Protein AF-A0A2D7HY01-F1 (afdb_monomer)

Mean predicted aligned error: 3.9 Å

Secondary structure (DSSP, 8-state):
-HHHHHHHHHHHHH--THHHHHHHHHHHHHHHHHHHHHHHTHHHHHHSSS-HHHHHHHHHHHTHHHHHHHHHHHTT-

Foldseek 3Di:
DQVLLVVLVVQLVPDDDPRVVVSVVVLVVLQVLLVVLLVVCVVLVVPDDDDSVVLSVCSNRPNCVRCVVSVVVVVVD

pLDDT: mean 92.41, std 5.2, range [63.31, 97.56]

Sequence (77 aa):
MWFVYAALALTMYFSEGGLATAAGWVIAIILLAHLAEFFMKRELLAKSDGSMGYHFVQTMIYGLFHWKPIEAQEESD

Solvent-accessible surface area (backbone atoms only — not comparable to full-atom values): 4305 Å² total; per-residue (Å²): 95,58,66,57,57,53,52,35,52,49,45,39,72,79,38,67,67,71,60,20,53,49,34,52,50,52,53,52,51,51,52,52,48,19,51,50,51,44,66,75,40,43,67,64,56,70,73,43,94,75,54,70,69,54,55,47,54,42,18,64,50,39,29,66,75,51,52,50,66,54,52,59,49,65,76,74,110

Structure (mmCIF, N/CA/C/O backbone):
data_AF-A0A2D7HY01-F1
#
_entry.id   AF-A0A2D7HY01-F1
#
loop_
_atom_site.group_PDB
_atom_site.id
_atom_site.type_symbol
_atom_site.label_atom_id
_atom_site.label_alt_id
_atom_site.label_comp_id
_atom_site.label_asym_id
_atom_site.label_entity_id
_atom_site.label_seq_id
_atom_site.pdbx_PDB_ins_code
_atom_site.Cartn_x
_atom_site.Cartn_y
_atom_site.Cartn_z
_atom_site.occupancy
_atom_site.B_iso_or_equiv
_atom_site.auth_seq_id
_atom_site.auth_comp_id
_atom_site.auth_asym_id
_atom_site.auth_atom_id
_atom_site.pdbx_PDB_model_num
ATOM 1 N N . MET A 1 1 ? -5.562 -8.540 -3.048 1.00 78.44 1 MET A N 1
ATOM 2 C CA . MET A 1 1 ? -4.558 -7.476 -3.240 1.00 78.44 1 MET A CA 1
ATOM 3 C C . MET A 1 1 ? -3.128 -8.018 -3.309 1.00 78.44 1 MET A C 1
ATOM 5 O O . MET A 1 1 ? -2.404 -7.596 -4.197 1.00 78.44 1 MET A O 1
ATOM 9 N N . TRP A 1 2 ? -2.723 -8.998 -2.484 1.00 81.81 2 TRP A N 1
ATOM 10 C CA . TRP A 1 2 ? -1.363 -9.582 -2.524 1.00 81.81 2 TRP A CA 1
ATOM 11 C C . TRP A 1 2 ? -0.868 -10.018 -3.924 1.00 81.81 2 TRP A C 1
ATOM 13 O O . TRP A 1 2 ? 0.306 -9.854 -4.245 1.00 81.81 2 TRP A O 1
ATOM 23 N N . PHE A 1 3 ? -1.764 -10.506 -4.791 1.00 86.88 3 PHE A N 1
ATOM 24 C CA . PHE A 1 3 ? -1.441 -10.897 -6.169 1.00 86.88 3 PHE A CA 1
ATOM 25 C C . PHE A 1 3 ? -0.936 -9.732 -7.042 1.00 86.88 3 PHE A C 1
ATOM 27 O O . PHE A 1 3 ? -0.172 -9.964 -7.974 1.00 86.88 3 PHE A O 1
ATOM 34 N N . VAL A 1 4 ? -1.308 -8.482 -6.729 1.00 87.88 4 VAL A N 1
ATOM 35 C CA . VAL A 1 4 ? -0.806 -7.279 -7.419 1.00 87.88 4 VAL A CA 1
ATOM 36 C C . VAL A 1 4 ? 0.684 -7.097 -7.137 1.00 87.88 4 VAL A C 1
ATOM 38 O O . VAL A 1 4 ? 1.459 -6.877 -8.063 1.00 87.88 4 VAL A O 1
ATOM 41 N N . TYR A 1 5 ? 1.109 -7.274 -5.882 1.00 87.88 5 TYR A N 1
ATOM 42 C CA . TYR A 1 5 ? 2.528 -7.235 -5.523 1.00 87.88 5 TYR A CA 1
ATOM 43 C C . TYR A 1 5 ? 3.317 -8.356 -6.201 1.00 87.88 5 TYR A C 1
ATOM 45 O O . TYR A 1 5 ? 4.406 -8.105 -6.708 1.00 87.88 5 TYR A O 1
ATOM 53 N N . ALA A 1 6 ? 2.758 -9.569 -6.269 1.00 89.31 6 ALA A N 1
ATOM 54 C CA . ALA A 1 6 ? 3.395 -10.683 -6.969 1.00 89.31 6 ALA A CA 1
ATOM 55 C C . ALA A 1 6 ? 3.571 -10.391 -8.470 1.00 89.31 6 ALA A C 1
ATOM 57 O O . ALA A 1 6 ? 4.656 -10.591 -9.011 1.00 89.31 6 ALA A O 1
ATOM 58 N N . ALA A 1 7 ? 2.542 -9.859 -9.137 1.00 91.88 7 ALA A N 1
ATOM 59 C CA . ALA A 1 7 ? 2.613 -9.491 -10.550 1.00 91.88 7 ALA A CA 1
ATOM 60 C C . ALA A 1 7 ? 3.637 -8.373 -10.818 1.00 91.88 7 ALA A C 1
ATOM 62 O O . ALA A 1 7 ? 4.406 -8.454 -11.777 1.00 91.88 7 ALA A O 1
ATOM 63 N N . LEU A 1 8 ? 3.695 -7.353 -9.956 1.00 90.44 8 LEU A N 1
ATOM 64 C CA . LEU A 1 8 ? 4.673 -6.266 -10.065 1.00 90.44 8 LEU A CA 1
ATOM 65 C C . LEU A 1 8 ? 6.102 -6.761 -9.810 1.00 90.44 8 LEU A C 1
ATOM 67 O O . LEU A 1 8 ? 7.007 -6.409 -10.563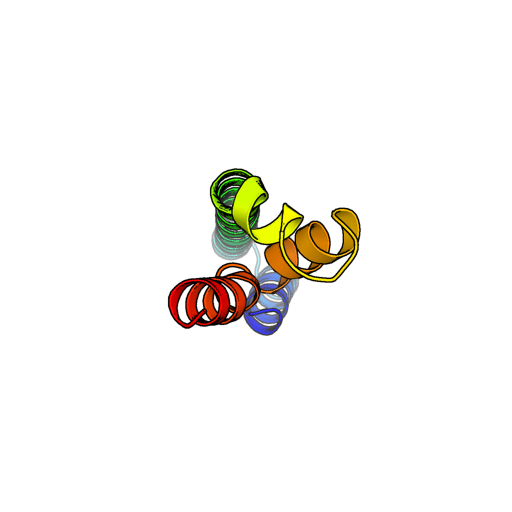 1.00 90.44 8 LEU A O 1
ATOM 71 N N . ALA A 1 9 ? 6.303 -7.632 -8.819 1.00 90.44 9 ALA A N 1
ATOM 72 C CA . ALA A 1 9 ? 7.602 -8.242 -8.546 1.00 90.44 9 ALA A CA 1
ATOM 73 C C . ALA A 1 9 ? 8.084 -9.115 -9.716 1.00 90.44 9 ALA A C 1
ATOM 75 O O . ALA A 1 9 ? 9.238 -9.009 -10.125 1.00 90.44 9 ALA A O 1
ATOM 76 N N . LEU A 1 10 ? 7.199 -9.925 -10.308 1.00 92.88 10 LEU A N 1
ATOM 77 C CA . LEU A 1 10 ? 7.513 -10.694 -11.517 1.00 92.88 10 LEU A CA 1
ATOM 78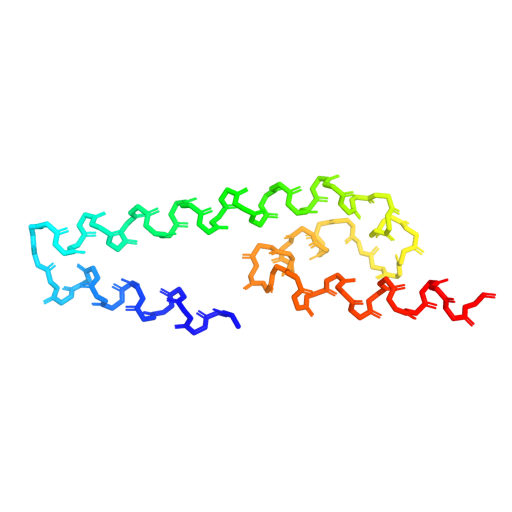 C C . LEU A 1 10 ? 7.838 -9.769 -12.694 1.00 92.88 10 LEU A C 1
ATOM 80 O O . LEU A 1 10 ? 8.795 -10.019 -13.418 1.00 92.88 10 LEU A O 1
ATOM 84 N N . THR A 1 11 ? 7.098 -8.669 -12.852 1.00 91.25 11 THR A N 1
ATOM 85 C CA . THR A 1 11 ? 7.378 -7.667 -13.891 1.00 91.25 11 THR A CA 1
ATOM 86 C C . THR A 1 11 ? 8.777 -7.083 -13.722 1.00 91.25 11 THR A C 1
ATOM 88 O O . THR A 1 11 ? 9.514 -7.006 -14.698 1.00 91.25 11 THR A O 1
ATOM 91 N N . MET A 1 12 ? 9.179 -6.734 -12.498 1.00 90.69 12 MET A N 1
ATOM 92 C CA . MET A 1 12 ? 10.537 -6.258 -12.212 1.00 90.69 12 MET A CA 1
ATOM 93 C C . MET A 1 12 ? 11.610 -7.324 -12.452 1.00 90.69 12 MET A C 1
ATOM 95 O O . MET A 1 12 ? 12.713 -6.979 -12.852 1.00 90.69 12 MET A O 1
ATOM 99 N N . TYR A 1 13 ? 11.305 -8.598 -12.198 1.00 92.81 13 TYR A N 1
ATOM 100 C CA . TYR A 1 13 ? 12.251 -9.698 -12.389 1.00 92.81 13 TYR A CA 1
ATOM 101 C C . TYR A 1 13 ? 12.471 -10.045 -13.869 1.00 92.81 13 TYR A C 1
ATOM 103 O O . TYR A 1 13 ? 13.589 -10.351 -14.267 1.00 92.81 13 TYR A O 1
ATOM 111 N N . PHE A 1 14 ? 11.413 -9.997 -14.684 1.00 94.69 14 PHE A N 1
ATOM 112 C CA . PHE A 1 14 ? 11.454 -10.379 -16.102 1.00 94.69 14 PHE A CA 1
ATOM 113 C C . PHE A 1 14 ? 11.622 -9.204 -17.073 1.00 94.69 14 PHE A C 1
ATOM 115 O O . PHE A 1 14 ? 11.743 -9.430 -18.276 1.00 94.69 14 PHE A O 1
ATOM 122 N N . SER A 1 15 ? 11.608 -7.964 -16.583 1.00 91.44 15 SER A N 1
ATOM 123 C CA . SER A 1 15 ? 11.734 -6.763 -17.416 1.00 91.44 15 SER A CA 1
ATOM 124 C C . SER A 1 15 ? 12.951 -5.947 -17.013 1.00 91.44 15 SER A C 1
ATOM 126 O O . SER A 1 15 ? 13.351 -5.939 -15.855 1.00 91.44 15 SER A O 1
ATOM 128 N N . GLU A 1 16 ? 13.488 -5.179 -17.955 1.00 89.44 16 GLU A N 1
ATOM 129 C CA . GLU A 1 16 ? 14.596 -4.257 -17.711 1.00 89.44 16 GLU A CA 1
ATOM 130 C C . GLU A 1 16 ? 14.205 -2.810 -18.049 1.00 89.44 16 GLU A C 1
ATOM 132 O O . GLU A 1 16 ? 13.183 -2.537 -18.689 1.00 89.44 16 GLU A O 1
ATOM 137 N N . GLY A 1 17 ? 15.023 -1.858 -17.596 1.00 91.38 17 GLY A N 1
ATOM 138 C CA . GLY A 1 17 ? 14.868 -0.441 -17.914 1.00 91.38 17 GLY A CA 1
ATOM 139 C C . GLY A 1 17 ? 13.568 0.168 -17.381 1.00 91.38 17 GLY A C 1
ATOM 140 O O . GLY A 1 17 ? 13.171 -0.059 -16.236 1.00 91.38 17 GLY A O 1
ATOM 141 N N . GLY A 1 18 ? 12.902 0.971 -18.215 1.00 90.69 18 GLY A N 1
ATOM 142 C CA . GLY A 1 18 ? 11.767 1.798 -17.794 1.00 90.69 18 GLY A CA 1
ATOM 143 C C . GLY A 1 18 ? 10.583 1.017 -17.218 1.00 90.69 18 GLY A C 1
ATOM 144 O O . GLY A 1 18 ? 9.909 1.522 -16.323 1.00 90.69 18 GLY A O 1
ATOM 145 N N . LEU A 1 19 ? 10.351 -0.222 -17.670 1.00 91.00 19 LEU A N 1
ATOM 146 C CA . LEU A 1 19 ? 9.231 -1.038 -17.193 1.00 91.00 19 LEU A CA 1
ATOM 147 C C . LEU A 1 19 ? 9.458 -1.546 -15.761 1.00 91.00 19 LEU A C 1
ATOM 149 O O . LEU A 1 19 ? 8.554 -1.464 -14.929 1.00 91.00 19 LEU A O 1
ATOM 153 N N . ALA A 1 20 ? 10.677 -1.993 -15.443 1.00 91.69 20 ALA A N 1
ATOM 154 C CA . ALA A 1 20 ? 11.044 -2.384 -14.082 1.00 91.69 20 ALA A CA 1
ATOM 155 C C . ALA A 1 20 ? 11.014 -1.182 -13.124 1.00 91.69 20 ALA A C 1
ATOM 157 O O . ALA A 1 20 ? 10.498 -1.284 -12.010 1.00 91.69 20 ALA A O 1
ATOM 158 N N . THR A 1 21 ? 11.499 -0.016 -13.570 1.00 94.12 21 THR A N 1
ATOM 159 C CA . THR A 1 21 ? 11.425 1.226 -12.786 1.00 94.12 21 THR A CA 1
ATOM 160 C C . THR A 1 21 ? 9.979 1.637 -12.511 1.00 94.12 21 THR A C 1
ATOM 162 O O . THR A 1 21 ? 9.646 1.967 -11.373 1.00 94.12 21 THR A O 1
ATOM 165 N N . ALA A 1 22 ? 9.102 1.585 -13.518 1.00 93.88 22 ALA A N 1
ATOM 166 C CA . ALA A 1 22 ? 7.685 1.896 -13.350 1.00 93.88 22 ALA A CA 1
ATOM 167 C C . ALA A 1 22 ? 7.005 0.940 -12.359 1.00 93.88 22 ALA A C 1
ATOM 169 O O . ALA A 1 22 ? 6.297 1.397 -11.464 1.00 93.88 22 ALA A O 1
ATOM 170 N N . ALA A 1 23 ? 7.263 -0.368 -12.457 1.00 93.31 23 ALA A N 1
ATOM 171 C CA . ALA A 1 23 ? 6.727 -1.351 -11.516 1.00 93.31 23 ALA A CA 1
ATOM 172 C C . ALA A 1 23 ? 7.182 -1.079 -10.068 1.00 93.31 23 ALA A C 1
ATOM 174 O O . ALA A 1 23 ? 6.366 -1.143 -9.146 1.00 93.31 23 ALA A O 1
ATOM 175 N N . GLY A 1 24 ? 8.445 -0.685 -9.871 1.00 93.38 24 GLY A N 1
ATOM 176 C CA . GLY A 1 24 ? 8.957 -0.258 -8.566 1.00 93.38 24 GLY A CA 1
ATOM 177 C C . GLY A 1 24 ? 8.232 0.974 -8.012 1.00 93.38 24 GLY A C 1
ATOM 178 O O . GLY A 1 24 ? 7.833 0.983 -6.847 1.00 93.38 24 GLY A O 1
ATOM 179 N N . TRP A 1 25 ? 7.985 1.985 -8.851 1.00 96.50 25 TRP A N 1
ATOM 180 C CA . TRP A 1 25 ? 7.200 3.162 -8.459 1.00 96.50 25 TRP A CA 1
ATOM 181 C C . TRP A 1 25 ? 5.762 2.814 -8.086 1.00 96.50 25 TRP A C 1
ATOM 183 O O . TRP A 1 25 ? 5.255 3.325 -7.091 1.00 96.50 25 TRP A O 1
ATOM 193 N N . VAL A 1 26 ? 5.115 1.919 -8.835 1.00 95.12 26 VAL A N 1
ATOM 194 C CA . VAL A 1 26 ? 3.759 1.459 -8.510 1.00 95.12 26 VAL A CA 1
ATOM 195 C C . VAL A 1 26 ? 3.740 0.769 -7.144 1.00 95.12 26 VAL A C 1
ATOM 197 O O . VAL A 1 26 ? 2.883 1.092 -6.325 1.00 95.12 26 VAL A O 1
ATOM 200 N N . ILE A 1 27 ? 4.703 -0.113 -6.846 1.00 94.06 27 ILE A N 1
ATOM 201 C CA . ILE A 1 27 ? 4.818 -0.739 -5.516 1.00 94.06 27 ILE A CA 1
ATOM 202 C C . ILE A 1 27 ? 4.966 0.326 -4.425 1.00 94.06 27 ILE A C 1
ATOM 204 O O . ILE A 1 27 ? 4.259 0.267 -3.418 1.00 94.06 27 ILE A O 1
ATOM 208 N N . ALA A 1 28 ? 5.854 1.304 -4.622 1.00 93.69 28 ALA A N 1
ATOM 209 C CA . ALA A 1 28 ? 6.085 2.368 -3.650 1.00 93.69 28 ALA A CA 1
ATOM 210 C C . ALA A 1 28 ? 4.813 3.192 -3.390 1.00 93.69 28 ALA A C 1
ATOM 212 O O . ALA A 1 28 ? 4.467 3.438 -2.237 1.00 93.69 28 ALA A O 1
ATOM 213 N N . ILE A 1 29 ? 4.081 3.565 -4.444 1.00 96.25 29 ILE A N 1
ATOM 214 C CA . ILE A 1 29 ? 2.823 4.315 -4.334 1.00 96.25 29 ILE A CA 1
ATOM 215 C C . ILE A 1 29 ? 1.763 3.501 -3.586 1.00 96.25 29 ILE A C 1
ATOM 217 O O . ILE A 1 29 ? 1.115 4.042 -2.693 1.00 96.25 29 ILE A O 1
ATOM 221 N N . ILE A 1 30 ? 1.601 2.209 -3.897 1.00 95.00 30 ILE A N 1
ATOM 222 C CA . ILE A 1 30 ? 0.626 1.351 -3.204 1.00 95.00 30 ILE A CA 1
ATOM 223 C C . ILE A 1 30 ? 0.98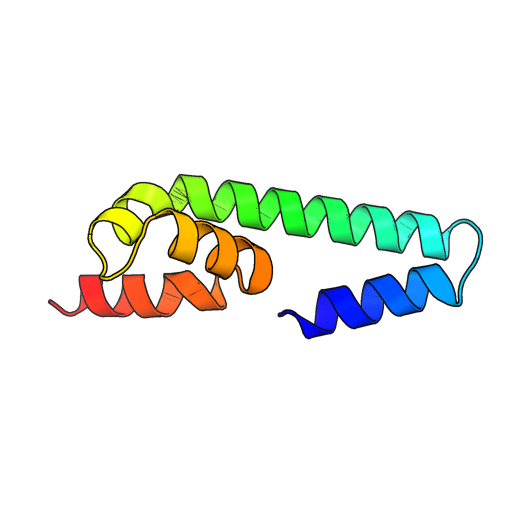9 1.220 -1.719 1.00 95.00 30 ILE A C 1
ATOM 225 O O . ILE A 1 30 ? 0.116 1.351 -0.866 1.00 95.00 30 ILE A O 1
ATOM 229 N N . LEU A 1 31 ? 2.266 1.004 -1.386 1.00 93.94 31 LEU A N 1
ATOM 230 C CA . LEU A 1 31 ? 2.708 0.929 0.011 1.00 93.94 31 LEU A CA 1
ATOM 231 C C . LEU A 1 31 ? 2.442 2.235 0.767 1.00 93.94 31 LEU A C 1
ATOM 233 O O . LEU A 1 31 ? 1.961 2.194 1.897 1.00 93.94 31 LEU A O 1
ATOM 237 N N . LEU A 1 32 ? 2.706 3.386 0.146 1.00 96.75 32 LEU A N 1
ATOM 238 C CA . LEU A 1 32 ? 2.399 4.689 0.738 1.00 96.75 32 LEU A CA 1
ATOM 239 C C . LEU A 1 32 ? 0.891 4.897 0.918 1.00 96.75 32 LEU A C 1
ATOM 241 O O . LEU A 1 32 ? 0.475 5.418 1.951 1.00 96.75 32 LEU A O 1
ATOM 245 N N . ALA A 1 33 ? 0.073 4.463 -0.043 1.00 96.50 33 ALA A N 1
ATOM 246 C CA . ALA A 1 33 ? -1.381 4.525 0.066 1.00 96.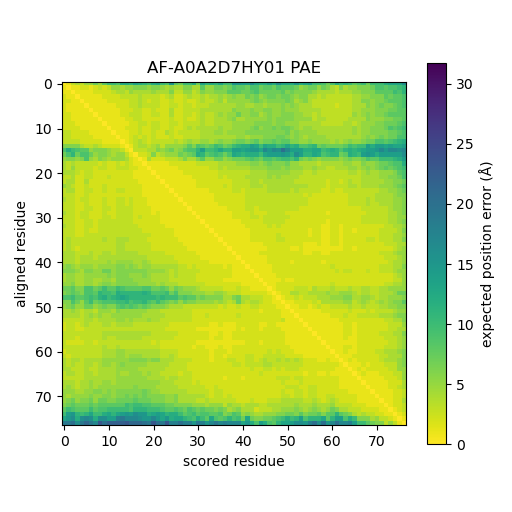50 33 ALA A CA 1
ATOM 247 C C . ALA A 1 33 ? -1.888 3.666 1.232 1.00 96.50 33 ALA A C 1
ATOM 249 O O . ALA A 1 33 ? -2.614 4.167 2.085 1.00 96.50 33 ALA A O 1
ATOM 250 N N . HIS A 1 34 ? -1.443 2.413 1.341 1.00 97.00 34 HIS A N 1
ATOM 251 C CA . HIS A 1 34 ? -1.816 1.545 2.457 1.00 97.00 34 HIS A CA 1
ATOM 252 C C . HIS A 1 34 ? -1.332 2.100 3.806 1.00 97.00 34 HIS A C 1
ATOM 254 O O . HIS A 1 34 ? -2.042 2.002 4.808 1.00 97.00 34 HIS A O 1
ATOM 260 N N . LEU A 1 35 ? -0.147 2.718 3.850 1.00 96.94 35 LEU A N 1
ATOM 261 C CA . LEU A 1 35 ? 0.349 3.399 5.046 1.00 96.94 35 LEU A CA 1
ATOM 262 C C . LEU A 1 35 ? -0.574 4.551 5.457 1.00 96.94 35 LEU A C 1
ATOM 264 O O . LEU A 1 35 ? -0.935 4.652 6.630 1.00 96.94 35 LEU A O 1
ATOM 268 N N . ALA A 1 36 ? -0.994 5.382 4.502 1.00 97.56 36 ALA A N 1
ATOM 269 C CA . ALA A 1 36 ? -1.959 6.448 4.747 1.00 97.56 36 ALA A CA 1
ATOM 270 C C . ALA A 1 36 ? -3.306 5.890 5.237 1.00 97.56 36 ALA A C 1
ATOM 272 O O . ALA A 1 36 ? -3.829 6.371 6.241 1.00 97.56 36 ALA A O 1
ATOM 273 N N . GLU A 1 37 ? -3.824 4.836 4.600 1.00 96.81 37 GLU A N 1
ATOM 274 C CA . GLU A 1 37 ? -5.058 4.159 5.016 1.00 96.81 37 GLU A CA 1
ATOM 275 C C . GLU A 1 37 ? -4.989 3.677 6.469 1.00 96.81 37 GLU A C 1
ATOM 277 O O . GLU A 1 37 ? -5.917 3.917 7.242 1.00 96.81 37 GLU A O 1
ATOM 282 N N . PHE A 1 38 ? -3.877 3.053 6.867 1.00 96.75 38 PHE A N 1
ATOM 283 C CA . PHE A 1 38 ? -3.692 2.576 8.235 1.00 96.75 38 PHE A CA 1
ATOM 284 C C . PHE A 1 38 ? -3.782 3.713 9.256 1.00 96.75 38 PHE A C 1
ATOM 286 O O . PHE A 1 38 ? -4.453 3.574 10.277 1.00 96.75 38 PHE A O 1
ATOM 293 N N . PHE A 1 39 ? -3.134 4.849 8.986 1.00 97.25 39 PHE A N 1
ATOM 294 C CA . PHE A 1 39 ? -3.194 5.999 9.887 1.00 97.25 39 PHE A CA 1
ATOM 295 C C . PHE A 1 39 ? -4.578 6.649 9.909 1.00 97.25 39 PHE A C 1
ATOM 297 O O . PHE A 1 39 ? -5.053 7.000 10.987 1.00 97.25 39 PHE A O 1
ATOM 304 N N . MET A 1 40 ? -5.247 6.757 8.759 1.00 97.38 40 MET A N 1
ATOM 305 C CA . MET A 1 40 ? -6.607 7.299 8.663 1.00 97.38 40 MET A CA 1
ATOM 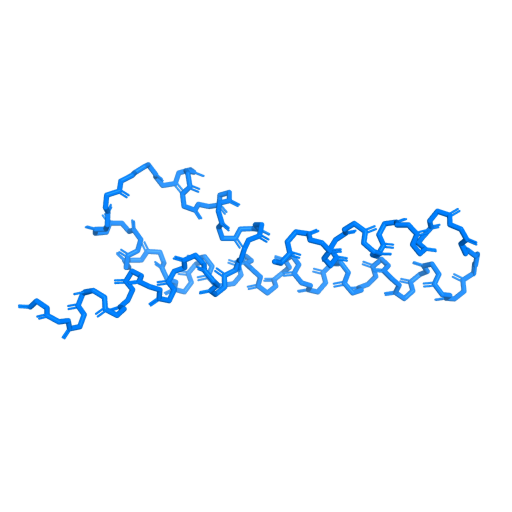306 C C . MET A 1 40 ? -7.628 6.445 9.417 1.00 97.38 40 MET A C 1
ATOM 308 O O . MET A 1 40 ? -8.556 6.979 10.015 1.00 97.38 40 MET A O 1
ATOM 312 N N . LYS A 1 41 ? -7.463 5.120 9.398 1.00 96.19 41 LYS A N 1
ATOM 313 C CA . LYS A 1 41 ? -8.374 4.165 10.039 1.00 96.19 41 LYS A CA 1
ATOM 314 C C . LYS A 1 41 ? -7.865 3.653 11.383 1.00 96.19 41 LYS A C 1
ATOM 316 O O . LYS A 1 41 ? -8.437 2.718 11.931 1.00 96.19 41 LYS A O 1
ATOM 321 N N . ARG A 1 42 ? -6.823 4.262 11.953 1.00 95.19 42 ARG A N 1
ATOM 322 C CA . ARG A 1 42 ? -6.215 3.800 13.208 1.00 95.19 42 ARG A CA 1
ATOM 323 C C . ARG A 1 42 ? -7.216 3.743 14.364 1.00 95.19 42 ARG A C 1
ATOM 325 O O . ARG A 1 42 ? -7.143 2.818 15.161 1.00 95.19 42 ARG A O 1
ATOM 332 N N . GLU A 1 43 ? -8.127 4.710 14.456 1.00 94.50 43 GLU A N 1
ATOM 333 C CA . GLU A 1 43 ? -9.149 4.741 15.512 1.00 94.50 43 GLU A CA 1
ATOM 334 C C . GLU A 1 43 ? -10.183 3.621 15.352 1.00 94.50 43 GLU A C 1
ATOM 336 O O . GLU A 1 43 ? -10.436 2.903 16.313 1.00 94.50 43 GLU A O 1
ATOM 341 N N . LEU A 1 44 ? -10.701 3.418 14.134 1.00 94.31 44 LEU A N 1
ATOM 342 C CA . LEU A 1 44 ? -11.570 2.286 13.780 1.00 94.31 44 LEU A CA 1
ATOM 343 C C . LEU A 1 44 ? -10.901 0.952 14.153 1.00 94.31 44 LEU A C 1
ATOM 345 O O . LEU A 1 44 ? -11.468 0.123 14.857 1.00 94.31 44 LEU A O 1
ATOM 349 N N . LEU A 1 45 ? -9.644 0.775 13.741 1.00 94.62 45 LEU A N 1
ATOM 350 C CA . LEU A 1 45 ? -8.877 -0.448 13.979 1.00 94.62 45 LEU A CA 1
ATOM 351 C C . LEU A 1 45 ? -8.509 -0.662 15.457 1.00 94.62 45 LEU A C 1
ATOM 353 O O . LEU A 1 45 ? -8.237 -1.786 15.859 1.00 94.62 45 LEU A O 1
ATOM 357 N N . ALA A 1 46 ? -8.460 0.397 16.268 1.00 94.44 46 ALA A N 1
ATOM 358 C CA . ALA A 1 46 ? -8.203 0.290 17.704 1.00 94.44 46 ALA A CA 1
ATOM 359 C C . ALA A 1 46 ? -9.441 -0.161 18.496 1.00 94.44 46 ALA A C 1
ATOM 361 O O . ALA A 1 46 ? -9.297 -0.641 19.619 1.00 94.44 46 ALA A O 1
ATOM 362 N N . LYS A 1 47 ? -10.638 0.017 17.927 1.00 92.44 47 LYS A N 1
ATOM 363 C CA . LYS A 1 47 ? -11.909 -0.439 18.503 1.00 92.44 47 LYS A CA 1
ATOM 364 C C . LYS A 1 47 ? -12.269 -1.865 18.088 1.00 92.44 47 LYS A C 1
ATOM 366 O O . LYS A 1 47 ? -13.080 -2.492 18.757 1.00 92.44 47 LYS A O 1
ATOM 371 N N . SER A 1 48 ? -11.691 -2.360 16.994 1.00 90.94 48 SER A N 1
ATOM 372 C CA . SER A 1 48 ? -11.923 -3.719 16.509 1.00 90.94 48 SER A CA 1
ATOM 373 C C . SER A 1 48 ? -11.078 -4.763 17.235 1.00 90.94 48 SER A C 1
ATOM 375 O O . SER A 1 48 ? -10.009 -4.459 17.765 1.00 90.94 48 SER A O 1
ATOM 377 N N . ASP A 1 49 ? -11.521 -6.017 17.190 1.00 90.44 49 ASP A N 1
ATOM 378 C CA . ASP A 1 49 ? -10.762 -7.144 17.725 1.00 90.44 49 ASP A CA 1
ATOM 379 C C . ASP A 1 49 ? -9.429 -7.350 16.992 1.00 90.44 49 ASP A C 1
ATOM 381 O O . ASP A 1 49 ? -9.356 -7.397 15.760 1.00 90.44 49 ASP A O 1
ATOM 385 N N . GLY A 1 50 ? -8.370 -7.572 17.772 1.00 90.31 50 GLY A N 1
ATOM 386 C CA . GLY A 1 50 ? -7.035 -7.878 17.267 1.00 90.31 50 GLY A CA 1
ATOM 387 C C . GLY A 1 50 ? -5.949 -6.984 17.853 1.00 90.31 50 GLY A C 1
ATOM 388 O O . GLY A 1 50 ? -6.193 -6.059 18.622 1.00 90.31 50 GLY A O 1
ATOM 389 N N . SER A 1 51 ? -4.695 -7.286 17.5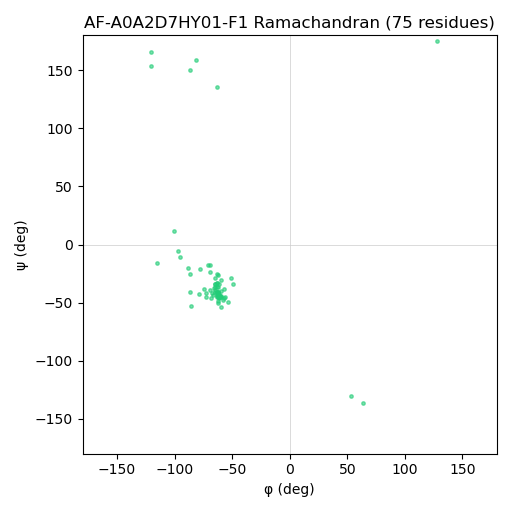11 1.00 94.94 51 SER A N 1
ATOM 390 C CA . SER A 1 51 ? -3.576 -6.422 17.886 1.00 94.94 51 SER A CA 1
ATOM 391 C C . SER A 1 51 ? -3.366 -5.325 16.845 1.00 94.94 51 SER A C 1
ATOM 393 O O . SER A 1 51 ? -3.558 -5.524 15.644 1.00 94.94 51 SER A O 1
ATOM 395 N N . MET A 1 52 ? -2.870 -4.166 17.282 1.00 95.81 52 MET A N 1
ATOM 396 C CA . MET A 1 52 ? -2.598 -3.064 16.358 1.00 95.81 52 MET A CA 1
ATOM 397 C C . MET A 1 52 ? -1.553 -3.439 15.288 1.00 95.81 52 MET A C 1
ATOM 399 O O . MET A 1 52 ? -1.658 -3.035 14.131 1.00 95.81 52 MET A O 1
ATOM 403 N N . GLY A 1 53 ? -0.571 -4.273 15.649 1.00 95.44 53 GLY A N 1
ATOM 404 C CA . GLY A 1 53 ? 0.408 -4.811 14.701 1.00 95.44 53 GLY A CA 1
ATOM 405 C C . GLY A 1 53 ? -0.220 -5.735 13.652 1.00 95.44 53 GLY A C 1
ATOM 406 O O . GLY A 1 53 ? 0.163 -5.683 12.485 1.00 95.44 53 GLY A O 1
ATOM 407 N N . TYR A 1 54 ? -1.224 -6.529 14.033 1.00 95.56 54 TYR A N 1
ATOM 408 C CA . TYR A 1 54 ? -1.978 -7.353 13.090 1.00 95.56 54 TYR A CA 1
ATOM 409 C C . TYR A 1 54 ? -2.706 -6.484 12.060 1.00 95.56 54 TYR A C 1
ATOM 411 O O . TYR A 1 54 ? -2.521 -6.684 10.860 1.00 95.56 54 TYR A O 1
ATOM 419 N N . HIS A 1 55 ? -3.455 -5.469 12.499 1.00 96.31 55 HIS A N 1
ATOM 420 C CA . HIS A 1 55 ? -4.155 -4.572 11.575 1.00 96.31 55 HIS A CA 1
ATOM 421 C C . HIS A 1 55 ? -3.201 -3.784 10.673 1.00 96.31 55 HIS A C 1
ATOM 423 O O . HIS A 1 55 ? -3.531 -3.541 9.514 1.00 96.31 55 HIS A O 1
ATOM 429 N N . PHE A 1 56 ? -2.012 -3.421 11.166 1.00 96.75 56 PHE A N 1
ATOM 430 C CA . PHE A 1 56 ? -0.979 -2.795 10.341 1.00 96.75 56 PHE A CA 1
ATOM 431 C C . PHE A 1 56 ? -0.567 -3.708 9.187 1.00 96.75 56 PHE A C 1
ATOM 433 O O . PHE A 1 56 ? -0.667 -3.316 8.026 1.00 96.75 56 PHE A O 1
ATOM 440 N N . VAL A 1 57 ? -0.177 -4.950 9.489 1.00 95.69 57 VAL A N 1
ATOM 441 C CA . VAL A 1 57 ? 0.238 -5.927 8.472 1.00 95.69 57 VAL A CA 1
ATOM 442 C C . VAL A 1 57 ? -0.901 -6.224 7.498 1.00 95.69 57 VAL A C 1
ATOM 444 O O . VAL A 1 57 ? -0.686 -6.220 6.287 1.00 95.69 57 VAL A O 1
ATOM 447 N N . GLN A 1 58 ? -2.121 -6.426 8.000 1.00 95.38 58 GLN A N 1
ATOM 448 C CA . GLN A 1 58 ? -3.281 -6.671 7.144 1.00 95.38 58 GLN A CA 1
ATOM 449 C C . GLN A 1 58 ? -3.575 -5.479 6.229 1.00 95.38 58 GLN A C 1
ATOM 451 O O . GLN A 1 58 ? -3.797 -5.677 5.038 1.00 95.38 58 GLN A O 1
ATOM 456 N N . THR A 1 59 ? -3.490 -4.244 6.731 1.00 96.06 59 THR A N 1
ATOM 457 C CA . THR A 1 59 ? -3.663 -3.043 5.898 1.00 96.06 59 THR A CA 1
ATOM 458 C C . THR A 1 59 ? -2.537 -2.917 4.871 1.00 96.06 59 THR A C 1
ATOM 460 O O . THR A 1 59 ? -2.806 -2.584 3.726 1.00 96.06 59 THR A O 1
ATOM 463 N N . MET A 1 60 ? -1.287 -3.263 5.200 1.00 94.75 60 MET A N 1
ATOM 464 C CA . MET A 1 60 ? -0.191 -3.230 4.216 1.00 94.75 60 MET A CA 1
ATOM 465 C C . MET A 1 60 ? -0.381 -4.238 3.080 1.00 94.75 60 MET A C 1
ATOM 467 O O . MET A 1 60 ? 0.010 -3.962 1.948 1.00 94.75 60 MET A O 1
ATOM 471 N N . ILE A 1 61 ? -0.977 -5.399 3.355 1.00 93.00 61 ILE A N 1
ATOM 472 C CA . ILE A 1 61 ? -1.166 -6.460 2.356 1.00 93.00 61 ILE A CA 1
ATOM 473 C C . ILE A 1 61 ? -2.464 -6.262 1.565 1.00 93.00 61 ILE A C 1
ATOM 475 O O . ILE A 1 61 ? -2.497 -6.500 0.353 1.00 93.00 61 ILE A O 1
ATOM 479 N N . TYR A 1 62 ? -3.537 -5.862 2.248 1.00 93.38 62 TYR A N 1
ATOM 480 C CA . TYR A 1 62 ? -4.902 -5.864 1.726 1.00 93.38 62 TYR A CA 1
ATOM 481 C C . TYR A 1 62 ? -5.534 -4.476 1.590 1.00 93.38 62 TYR A C 1
ATOM 483 O O . TYR A 1 62 ? -6.527 -4.364 0.871 1.00 93.38 62 TYR A O 1
ATOM 491 N N . GLY A 1 63 ? -4.975 -3.442 2.219 1.00 93.62 63 GLY A N 1
ATOM 492 C CA . GLY A 1 63 ? -5.505 -2.077 2.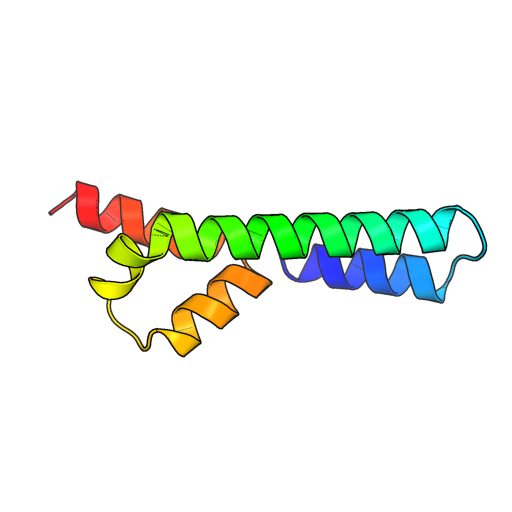198 1.00 93.62 63 GLY A CA 1
ATOM 493 C C . GLY A 1 63 ? -6.972 -2.030 2.616 1.00 93.62 63 GLY A C 1
ATOM 494 O O . GLY A 1 63 ? -7.384 -2.669 3.588 1.00 93.62 63 GLY A O 1
ATOM 495 N N . LEU A 1 64 ? -7.780 -1.356 1.802 1.00 93.56 64 LEU A N 1
ATOM 496 C CA . LEU A 1 64 ? -9.231 -1.236 1.942 1.00 93.56 64 LEU A CA 1
ATOM 497 C C . LEU A 1 64 ? -9.986 -2.553 2.110 1.00 93.56 64 LEU A C 1
ATOM 499 O O . LEU A 1 64 ? -11.023 -2.573 2.767 1.00 93.56 64 LEU A O 1
ATOM 503 N N . PHE A 1 65 ? -9.480 -3.667 1.577 1.00 93.69 65 PHE A N 1
ATOM 504 C CA . PHE A 1 65 ? -10.142 -4.962 1.749 1.00 93.69 65 PHE A CA 1
ATOM 505 C C . PHE A 1 65 ? -10.065 -5.487 3.188 1.00 93.69 65 PHE A C 1
ATOM 507 O O . PHE A 1 65 ? -10.848 -6.363 3.542 1.00 93.69 65 PHE A O 1
ATOM 514 N N . HIS A 1 66 ? -9.152 -4.959 4.008 1.00 94.38 66 HIS A N 1
ATOM 515 C CA . HIS A 1 66 ? -9.047 -5.296 5.427 1.00 94.38 66 HIS A CA 1
ATOM 516 C C . HIS A 1 66 ? -9.973 -4.441 6.298 1.00 94.38 66 HIS A C 1
ATOM 518 O O . HIS A 1 66 ? -10.751 -4.985 7.073 1.00 94.38 66 HIS A O 1
ATOM 524 N N . TRP A 1 67 ? -9.917 -3.110 6.180 1.00 93.50 67 TRP A N 1
ATOM 525 C CA . TRP A 1 67 ? -10.637 -2.225 7.108 1.00 93.50 67 TRP A CA 1
ATOM 526 C C . TRP A 1 67 ? -12.089 -1.942 6.706 1.00 93.50 67 TRP A C 1
ATOM 528 O O . TRP A 1 67 ? -12.906 -1.663 7.577 1.00 93.50 67 TRP A O 1
ATOM 538 N N . LYS A 1 68 ? -12.453 -2.035 5.420 1.00 94.50 68 LYS A N 1
ATOM 539 C CA . LYS A 1 68 ? -13.819 -1.722 4.963 1.00 94.50 68 LYS A CA 1
ATOM 540 C C . LYS A 1 68 ? -14.895 -2.647 5.557 1.00 94.50 68 LYS A C 1
ATOM 542 O O . LYS A 1 68 ? -15.947 -2.143 5.932 1.00 94.50 68 LYS A O 1
ATOM 547 N N . PRO A 1 69 ? -14.674 -3.971 5.689 1.00 93.62 69 PRO A N 1
ATOM 548 C CA . PRO A 1 69 ? -15.623 -4.837 6.388 1.00 93.62 69 PRO A CA 1
ATOM 549 C C . PRO A 1 69 ? -15.763 -4.519 7.881 1.00 93.62 69 PRO A C 1
ATOM 551 O O . PRO A 1 69 ? -16.819 -4.782 8.439 1.00 93.62 69 PRO A O 1
ATOM 554 N N . ILE A 1 70 ? -14.710 -3.987 8.513 1.00 92.38 70 ILE A N 1
ATOM 555 C CA . ILE A 1 70 ? -14.716 -3.587 9.929 1.00 92.38 70 ILE A CA 1
ATOM 556 C C . ILE A 1 70 ? -15.547 -2.312 10.094 1.00 92.38 70 ILE A C 1
ATOM 558 O O . ILE A 1 70 ? -16.407 -2.251 10.962 1.00 92.38 70 ILE A O 1
ATOM 562 N N . GLU A 1 71 ? -15.342 -1.329 9.215 1.00 93.62 71 GLU A N 1
ATOM 563 C CA . GLU A 1 71 ? -16.150 -0.104 9.179 1.00 93.62 71 GLU A CA 1
ATOM 564 C C . GLU A 1 71 ? -17.639 -0.413 8.999 1.00 93.62 71 GLU A C 1
ATOM 566 O O . GLU A 1 71 ? -18.466 0.088 9.750 1.00 93.62 71 GLU A O 1
ATOM 571 N N . ALA A 1 72 ? -17.974 -1.306 8.065 1.00 92.25 72 ALA A N 1
ATOM 572 C CA . ALA A 1 72 ? -19.360 -1.703 7.827 1.00 92.25 72 ALA A CA 1
ATOM 573 C C . ALA A 1 72 ? -20.016 -2.410 9.030 1.00 9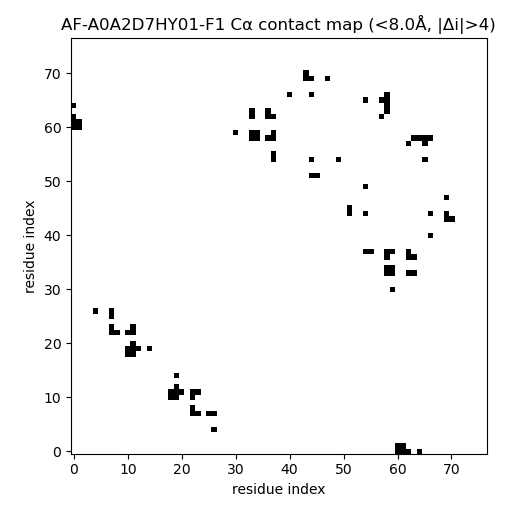2.25 72 ALA A C 1
ATOM 575 O O . ALA A 1 72 ? -21.237 -2.393 9.135 1.00 92.25 72 ALA A O 1
ATOM 576 N N . GLN A 1 73 ? -19.226 -3.047 9.904 1.00 89.31 73 GLN A N 1
ATOM 577 C CA . GLN A 1 73 ? -19.718 -3.649 11.147 1.00 89.31 73 GLN A CA 1
ATOM 578 C C . GLN A 1 73 ? -19.939 -2.585 12.234 1.00 89.31 73 GLN A C 1
ATOM 580 O O . GLN A 1 73 ? -20.987 -2.604 12.868 1.00 89.31 73 GLN A O 1
ATOM 585 N N . GLU A 1 74 ? -19.021 -1.619 12.400 1.00 86.50 74 GLU A N 1
ATOM 586 C CA . GLU A 1 74 ? -19.200 -0.505 13.358 1.00 86.50 74 GLU A CA 1
ATOM 587 C C . GLU A 1 74 ? -20.402 0.383 12.987 1.00 86.50 74 GLU A C 1
ATOM 589 O O . GLU A 1 74 ? -21.079 0.892 13.869 1.00 86.50 74 GLU A O 1
ATOM 594 N N . GLU A 1 75 ? -20.708 0.553 11.697 1.00 84.50 75 GLU A N 1
ATOM 595 C CA . GLU A 1 75 ? -21.897 1.298 11.250 1.00 84.50 75 GLU A CA 1
ATOM 596 C C . GLU A 1 75 ? -23.228 0.565 11.509 1.00 84.50 75 GLU A C 1
ATOM 598 O O . GLU A 1 75 ? -24.289 1.192 11.441 1.00 84.50 75 GLU A O 1
ATOM 603 N N . SER A 1 76 ? -23.197 -0.751 11.751 1.00 75.62 76 SER A N 1
ATOM 6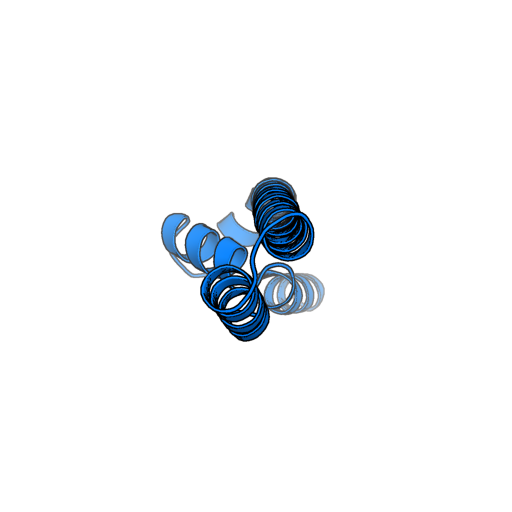04 C CA . SER A 1 76 ? -24.399 -1.571 11.961 1.00 75.62 76 SER A CA 1
ATOM 605 C C . SER A 1 76 ? -24.788 -1.785 13.427 1.00 75.62 76 SER A C 1
ATOM 607 O O . SER A 1 76 ? -25.896 -2.272 13.670 1.00 75.62 76 SER A O 1
ATOM 609 N N . ASP A 1 77 ? -23.912 -1.411 14.362 1.00 63.31 77 ASP A N 1
ATOM 610 C CA . ASP A 1 77 ? -24.083 -1.535 15.818 1.00 63.31 77 ASP A CA 1
ATOM 611 C C . ASP A 1 77 ? -24.525 -0.206 16.466 1.00 63.31 77 ASP A C 1
ATOM 613 O O . ASP A 1 77 ? -25.355 -0.256 17.408 1.00 63.31 77 ASP A O 1
#

Radius of gyration: 15.1 Å; Cα contacts (8 Å, |Δi|>4): 54; chains: 1; bounding box: 39×18×36 Å